Protein AF-A0A674JUC4-F1 (afdb_monomer_lite)

Structure (mmCIF, N/CA/C/O backbone):
data_AF-A0A674JUC4-F1
#
_entry.id   AF-A0A674JUC4-F1
#
loop_
_atom_site.group_PDB
_atom_site.id
_atom_site.type_symbol
_atom_site.label_atom_id
_atom_site.label_alt_id
_atom_site.label_comp_id
_atom_site.label_asym_id
_atom_site.label_entity_id
_atom_site.label_seq_id
_atom_site.pdbx_PDB_ins_code
_atom_site.Cartn_x
_atom_site.Cartn_y
_atom_site.Cartn_z
_atom_site.occupancy
_atom_site.B_iso_or_equiv
_atom_site.auth_seq_id
_atom_site.auth_comp_id
_atom_site.auth_asym_id
_atom_site.auth_atom_id
_atom_site.pdbx_PDB_model_num
ATOM 1 N N . VAL A 1 1 ? -3.092 0.009 -2.471 1.00 86.12 1 VAL A N 1
ATOM 2 C CA . VAL A 1 1 ? -1.969 0.823 -2.992 1.00 86.12 1 VAL A CA 1
ATOM 3 C C . VAL A 1 1 ? -1.528 0.251 -4.330 1.00 86.12 1 VAL A C 1
ATOM 5 O O . VAL A 1 1 ? -1.457 -0.969 -4.455 1.00 86.12 1 VAL A O 1
ATOM 8 N N . THR A 1 2 ? -1.261 1.085 -5.332 1.00 88.31 2 THR A N 1
ATOM 9 C CA . THR A 1 2 ? -0.835 0.631 -6.662 1.00 88.31 2 THR A CA 1
ATOM 10 C C . THR A 1 2 ? 0.184 1.591 -7.256 1.00 88.31 2 THR A C 1
ATOM 12 O O . THR A 1 2 ? -0.042 2.797 -7.276 1.00 88.31 2 THR A O 1
ATOM 15 N N . ALA A 1 3 ? 1.285 1.044 -7.757 1.00 86.56 3 ALA A N 1
ATOM 16 C CA . ALA A 1 3 ? 2.226 1.733 -8.622 1.00 86.56 3 ALA A CA 1
ATOM 17 C C . ALA A 1 3 ? 2.166 1.124 -10.022 1.00 86.56 3 ALA A C 1
ATOM 19 O O . ALA A 1 3 ? 2.060 -0.094 -10.166 1.00 86.56 3 ALA A O 1
ATOM 20 N N . ILE A 1 4 ? 2.233 1.978 -11.034 1.00 86.81 4 ILE A N 1
ATOM 21 C CA . ILE A 1 4 ? 2.264 1.606 -12.444 1.00 86.81 4 ILE A CA 1
ATOM 22 C C . ILE A 1 4 ? 3.548 2.184 -13.015 1.00 86.81 4 ILE A C 1
ATOM 24 O O . ILE A 1 4 ? 3.672 3.404 -13.065 1.00 86.81 4 ILE A O 1
ATOM 28 N N . THR A 1 5 ? 4.480 1.334 -13.427 1.00 84.75 5 THR A N 1
ATOM 29 C CA . THR A 1 5 ? 5.710 1.745 -14.110 1.00 84.75 5 THR A CA 1
ATOM 30 C C . THR A 1 5 ? 5.471 1.691 -15.613 1.00 84.75 5 THR A C 1
ATOM 32 O O . THR A 1 5 ? 5.041 0.660 -16.129 1.00 84.75 5 THR A O 1
ATOM 35 N N . GLN A 1 6 ? 5.718 2.801 -16.299 1.00 83.88 6 GLN A N 1
ATOM 36 C CA . GLN A 1 6 ? 5.604 2.948 -17.747 1.00 83.88 6 GLN A CA 1
ATOM 37 C C . GLN A 1 6 ? 6.885 2.480 -18.451 1.00 83.88 6 GLN A C 1
ATOM 39 O O . GLN A 1 6 ? 7.939 2.330 -17.832 1.00 83.88 6 GLN A O 1
ATOM 44 N N . GLU A 1 7 ? 6.814 2.299 -19.771 1.00 81.12 7 GLU A N 1
ATOM 45 C CA . GLU A 1 7 ? 7.955 1.857 -20.590 1.00 81.12 7 GLU A CA 1
ATOM 46 C C . GLU A 1 7 ? 9.148 2.826 -20.564 1.00 81.12 7 GLU A C 1
ATOM 48 O O . GLU A 1 7 ? 10.295 2.401 -20.684 1.00 81.12 7 GLU A O 1
ATOM 53 N N . ASP A 1 8 ? 8.894 4.123 -20.380 1.00 81.44 8 ASP A N 1
ATOM 54 C CA . ASP A 1 8 ? 9.924 5.163 -20.271 1.00 81.44 8 ASP A CA 1
ATOM 55 C C . ASP A 1 8 ? 10.564 5.248 -18.869 1.00 81.44 8 ASP A C 1
ATOM 57 O O . ASP A 1 8 ? 11.401 6.116 -18.614 1.00 81.44 8 ASP A O 1
ATOM 61 N N . GLY A 1 9 ? 10.182 4.347 -17.956 1.00 76.44 9 GLY A N 1
ATOM 62 C CA . GLY A 1 9 ? 10.662 4.293 -16.577 1.00 76.44 9 GLY A CA 1
ATOM 63 C C . GLY A 1 9 ? 9.971 5.276 -15.629 1.00 76.44 9 GLY A C 1
ATOM 64 O O . GLY A 1 9 ? 10.273 5.267 -14.433 1.00 76.44 9 GLY A O 1
ATOM 65 N N . THR A 1 10 ? 9.037 6.102 -16.115 1.00 81.00 10 THR A N 1
ATOM 66 C CA . THR A 1 10 ? 8.178 6.908 -15.240 1.00 81.00 10 THR A CA 1
ATOM 67 C C . THR A 1 10 ? 7.199 6.015 -14.486 1.00 81.00 10 THR A C 1
ATOM 69 O O . THR A 1 10 ? 6.924 4.883 -14.886 1.00 81.00 10 THR A O 1
ATOM 72 N N . TYR A 1 11 ? 6.665 6.504 -13.367 1.00 79.50 11 TYR A N 1
ATOM 73 C CA . TYR A 1 11 ? 5.661 5.762 -12.619 1.00 79.50 11 TYR A CA 1
ATOM 74 C C . TYR A 1 11 ? 4.501 6.647 -12.166 1.00 79.50 11 TYR A C 1
ATOM 76 O O . TYR A 1 11 ? 4.659 7.829 -11.864 1.00 79.50 11 TYR A O 1
ATOM 84 N N . HIS A 1 12 ? 3.319 6.043 -12.086 1.00 88.38 12 HIS A N 1
ATOM 85 C CA . HIS A 1 12 ? 2.152 6.618 -11.432 1.00 88.38 12 HIS A CA 1
ATOM 86 C C . HIS A 1 12 ? 1.859 5.854 -10.160 1.00 88.38 12 HIS A C 1
ATOM 88 O O . HIS A 1 12 ? 1.854 4.625 -10.153 1.00 88.38 12 HIS A O 1
ATOM 94 N N . PHE A 1 13 ? 1.575 6.587 -9.094 1.00 87.12 13 PHE A N 1
ATOM 95 C CA . PHE A 1 13 ? 1.329 6.010 -7.791 1.00 87.12 13 PHE A CA 1
ATOM 96 C C . PHE A 1 13 ? -0.033 6.441 -7.265 1.00 87.12 13 PHE A C 1
ATOM 98 O O . PHE A 1 13 ? -0.395 7.618 -7.324 1.00 87.12 13 PHE A O 1
ATOM 105 N N . ILE A 1 14 ? -0.793 5.468 -6.768 1.00 91.25 14 ILE A N 1
ATOM 106 C CA . ILE A 1 14 ? -2.092 5.686 -6.150 1.00 91.25 14 ILE A CA 1
ATOM 107 C C . ILE A 1 14 ? -2.205 4.936 -4.825 1.00 91.25 14 ILE A C 1
ATOM 109 O O . ILE A 1 14 ? -1.816 3.771 -4.689 1.00 91.25 14 ILE A O 1
ATOM 113 N N . MET A 1 15 ? -2.824 5.582 -3.844 1.00 90.62 15 MET A N 1
ATOM 114 C CA . MET A 1 15 ? -3.241 4.935 -2.605 1.00 90.62 15 MET A CA 1
ATOM 115 C C . MET A 1 15 ? -4.721 5.189 -2.371 1.00 90.62 15 MET A C 1
ATOM 117 O O . MET A 1 15 ? -5.213 6.293 -2.562 1.00 90.62 15 MET A O 1
ATOM 121 N N . ILE A 1 16 ? -5.421 4.136 -1.977 1.00 92.12 16 ILE A N 1
ATOM 122 C CA . ILE A 1 16 ? -6.844 4.146 -1.670 1.00 92.12 16 ILE A CA 1
ATOM 123 C C . ILE A 1 16 ? -6.965 3.641 -0.239 1.00 92.12 16 ILE A C 1
ATOM 125 O O . ILE A 1 16 ? -6.389 2.598 0.081 1.00 92.12 16 ILE A O 1
ATOM 129 N N . THR A 1 17 ? -7.708 4.372 0.585 1.00 89.75 17 THR A N 1
ATOM 130 C CA . THR A 1 17 ? -8.121 3.922 1.916 1.00 89.75 17 THR A CA 1
ATOM 131 C C . THR A 1 17 ? -9.626 3.727 1.907 1.00 89.75 17 THR A C 1
ATOM 133 O O . THR A 1 17 ? -10.365 4.640 1.523 1.00 89.75 17 THR A O 1
ATOM 136 N N . SER A 1 18 ? -10.063 2.561 2.373 1.00 91.56 18 SER A N 1
ATOM 137 C CA . SER A 1 18 ? -11.474 2.201 2.462 1.00 91.56 18 SER A CA 1
ATOM 138 C C . SER A 1 18 ? -11.828 1.745 3.873 1.00 91.56 18 SER A C 1
ATOM 140 O O . SER A 1 18 ? -10.994 1.157 4.562 1.00 91.56 18 SER A O 1
ATOM 142 N N . VAL A 1 19 ? -13.067 2.000 4.284 1.00 89.56 19 VAL A N 1
ATOM 143 C CA . VAL A 1 19 ? -13.686 1.458 5.502 1.00 89.56 19 VAL A CA 1
ATOM 144 C C . VAL A 1 19 ? -14.998 0.813 5.078 1.00 89.56 19 VAL A C 1
ATOM 146 O O . VAL A 1 19 ? -15.776 1.458 4.383 1.00 89.56 19 VAL A O 1
ATOM 149 N N . ASP A 1 20 ? -15.214 -0.453 5.441 1.00 89.50 20 ASP A N 1
ATOM 150 C CA . ASP A 1 20 ? -16.390 -1.241 5.034 1.00 89.50 20 ASP A CA 1
ATOM 151 C C . ASP A 1 20 ? -16.671 -1.161 3.521 1.00 89.50 20 ASP A C 1
ATOM 153 O O . ASP A 1 20 ? -17.776 -0.851 3.082 1.00 89.50 20 ASP A O 1
ATOM 157 N N . ASP A 1 21 ? -15.620 -1.370 2.719 1.00 89.88 21 ASP A N 1
ATOM 158 C CA . ASP A 1 21 ? -15.618 -1.282 1.248 1.00 89.88 21 ASP A CA 1
ATOM 159 C C . ASP A 1 21 ? -15.966 0.101 0.662 1.00 89.88 21 ASP A C 1
ATOM 161 O O . ASP A 1 21 ? -15.951 0.294 -0.556 1.00 89.88 21 ASP A O 1
ATOM 165 N N . VAL A 1 22 ? -16.186 1.110 1.506 1.00 92.19 22 VAL A N 1
ATOM 166 C CA . VAL A 1 22 ? -16.373 2.498 1.088 1.00 92.19 22 VAL A CA 1
ATOM 167 C C . VAL A 1 22 ? -15.020 3.185 1.024 1.00 92.19 22 VAL A C 1
ATOM 169 O O . VAL A 1 22 ? -14.341 3.342 2.036 1.00 92.19 22 VAL A O 1
ATOM 172 N N . GLN A 1 23 ? -14.631 3.642 -0.164 1.00 93.56 23 GLN A N 1
ATOM 173 C CA . GLN A 1 23 ? -13.457 4.493 -0.328 1.00 93.56 23 GLN A CA 1
ATOM 174 C C . GLN A 1 23 ? -13.690 5.841 0.367 1.00 93.56 23 GLN A C 1
ATOM 176 O O . GLN A 1 23 ? -14.664 6.540 0.063 1.00 93.56 23 GLN A O 1
ATOM 181 N N . ILE A 1 24 ? -12.780 6.203 1.274 1.00 92.69 24 ILE A N 1
ATOM 182 C CA . ILE A 1 24 ? -12.860 7.431 2.081 1.00 92.69 24 ILE A CA 1
ATOM 183 C C . ILE A 1 24 ? -11.742 8.423 1.777 1.00 92.69 24 ILE A C 1
ATOM 185 O O . ILE A 1 24 ? -11.960 9.626 1.892 1.00 92.69 24 ILE A O 1
ATOM 189 N N . LEU A 1 25 ? -10.564 7.933 1.381 1.00 91.62 25 LEU A N 1
ATOM 190 C CA . LEU A 1 25 ? -9.402 8.748 1.044 1.00 91.62 25 LEU A CA 1
ATOM 191 C C . LEU A 1 25 ? -8.729 8.204 -0.209 1.00 91.62 25 LEU A C 1
ATOM 193 O O . LEU A 1 25 ? -8.699 6.994 -0.454 1.00 91.62 25 LEU A O 1
ATOM 197 N N . TYR A 1 26 ? -8.136 9.113 -0.968 1.00 94.25 26 TYR A N 1
ATOM 198 C CA . TYR A 1 26 ? -7.395 8.794 -2.171 1.00 94.25 26 TYR A CA 1
ATOM 199 C C . TYR A 1 26 ? -6.177 9.694 -2.327 1.00 94.25 26 TYR A C 1
ATOM 201 O O . TYR A 1 26 ? -6.269 10.899 -2.123 1.00 94.25 26 TYR A O 1
ATOM 209 N N . TYR A 1 27 ? -5.053 9.106 -2.715 1.00 92.19 27 TYR A N 1
ATOM 210 C CA . TYR A 1 27 ? -3.810 9.793 -3.038 1.00 92.19 27 TYR A CA 1
ATOM 211 C C . TYR A 1 27 ? -3.403 9.497 -4.472 1.00 92.19 27 TYR A C 1
ATOM 213 O O . TYR A 1 27 ? -3.553 8.360 -4.934 1.00 92.19 27 TYR A O 1
ATOM 221 N N . ARG A 1 28 ? -2.807 10.491 -5.129 1.00 92.50 28 ARG A N 1
ATOM 222 C CA . ARG A 1 28 ? -2.160 10.338 -6.432 1.00 92.50 28 ARG A CA 1
ATOM 223 C C . ARG A 1 28 ? -0.825 11.063 -6.485 1.00 92.50 28 ARG A C 1
ATOM 225 O O . ARG A 1 28 ? -0.708 12.158 -5.941 1.00 92.50 28 ARG A O 1
ATOM 232 N N . SER A 1 29 ? 0.124 10.512 -7.234 1.00 90.81 29 SER A N 1
ATOM 233 C CA . SER A 1 29 ? 1.420 11.157 -7.475 1.00 90.81 29 SER A CA 1
ATOM 234 C C . SER A 1 29 ? 1.372 12.372 -8.405 1.00 90.81 29 SER A C 1
ATOM 236 O O . SER A 1 29 ? 2.330 13.136 -8.429 1.00 90.81 29 SER A O 1
ATOM 238 N N . ASP A 1 30 ? 0.290 12.593 -9.163 1.00 90.69 30 ASP A N 1
ATOM 239 C CA . ASP A 1 30 ? 0.159 13.782 -10.020 1.00 90.69 30 ASP A CA 1
ATOM 240 C C . ASP A 1 30 ? -0.148 15.048 -9.210 1.00 90.69 30 ASP A C 1
ATOM 242 O O . ASP A 1 30 ? 0.391 16.113 -9.504 1.00 90.69 30 ASP A O 1
ATOM 246 N N . THR A 1 31 ? -0.978 14.933 -8.171 1.00 93.12 31 THR A N 1
ATOM 247 C CA . THR A 1 31 ? -1.295 16.039 -7.255 1.00 93.12 31 THR A CA 1
ATOM 248 C C . THR A 1 31 ? -0.493 15.998 -5.958 1.00 93.12 31 THR A C 1
ATOM 250 O O . THR A 1 31 ? -0.416 17.012 -5.271 1.00 93.12 31 THR A O 1
ATOM 253 N N . ARG A 1 32 ? 0.086 14.839 -5.613 1.00 91.94 32 ARG A N 1
ATOM 254 C CA . ARG A 1 32 ? 0.792 14.558 -4.350 1.00 91.94 32 ARG A CA 1
ATOM 255 C C . ARG A 1 32 ? -0.007 14.974 -3.117 1.00 91.94 32 ARG A C 1
ATOM 257 O O . ARG A 1 32 ? 0.523 15.564 -2.182 1.00 91.94 32 ARG A O 1
ATOM 264 N N . GLU A 1 33 ? -1.295 14.647 -3.120 1.00 92.81 33 GLU A N 1
ATOM 265 C CA . GLU A 1 33 ? -2.254 15.082 -2.104 1.00 92.81 33 GLU A CA 1
ATOM 266 C C . GLU A 1 33 ? -3.212 13.945 -1.740 1.00 92.81 33 GLU A C 1
ATOM 268 O O . GLU A 1 33 ? -3.692 13.236 -2.627 1.00 92.81 33 GLU A O 1
ATOM 273 N N . VAL A 1 34 ? -3.514 13.787 -0.447 1.00 91.88 34 VAL A N 1
ATOM 274 C CA . VAL A 1 34 ? -4.639 12.965 0.016 1.00 91.88 34 VAL A CA 1
ATOM 275 C C . VAL A 1 34 ? -5.917 13.781 -0.049 1.00 91.88 34 VAL A C 1
ATOM 277 O O . VAL A 1 34 ? -6.030 14.813 0.608 1.00 91.88 34 VAL A O 1
ATOM 280 N N . ARG A 1 35 ? -6.913 13.274 -0.771 1.00 94.00 35 ARG A N 1
ATOM 281 C CA . ARG A 1 35 ? -8.241 13.877 -0.854 1.00 94.00 35 ARG A CA 1
ATOM 282 C C . ARG A 1 35 ? -9.318 12.946 -0.306 1.00 94.00 35 ARG A C 1
ATOM 284 O O . ARG A 1 35 ? -9.296 11.749 -0.616 1.00 94.00 35 ARG A O 1
ATOM 291 N N . PRO A 1 36 ? -10.275 13.477 0.469 1.00 93.19 36 PRO A N 1
ATOM 292 C CA . PRO A 1 36 ? -11.510 12.779 0.783 1.00 93.19 36 PRO A CA 1
ATOM 293 C C . PRO A 1 36 ? -12.295 12.448 -0.487 1.00 93.19 36 PRO A C 1
ATOM 295 O O . PRO A 1 36 ? -12.335 13.231 -1.434 1.00 93.19 36 PRO A O 1
ATOM 298 N N . THR A 1 37 ? -12.945 11.290 -0.497 1.00 93.56 37 THR A N 1
ATOM 299 C CA . THR A 1 37 ? -13.872 10.880 -1.571 1.00 93.56 37 THR A CA 1
ATOM 300 C C . THR A 1 37 ? -15.335 10.920 -1.144 1.00 93.56 37 THR A C 1
ATOM 302 O O . THR A 1 37 ? -16.220 10.624 -1.940 1.00 93.56 37 THR A O 1
ATOM 305 N N . GLN A 1 38 ? -15.581 11.279 0.114 1.00 91.00 38 GLN A N 1
ATOM 306 C CA . GLN A 1 38 ? -16.889 11.469 0.736 1.00 91.00 38 GLN A CA 1
ATOM 307 C C . GLN A 1 38 ? -16.864 12.802 1.504 1.00 91.00 38 GLN A C 1
ATOM 309 O O . GLN A 1 38 ? -15.790 13.362 1.720 1.00 91.00 38 GLN A O 1
ATOM 314 N N . GLU A 1 39 ? -18.018 13.298 1.953 1.00 88.19 39 GLU A N 1
ATOM 315 C CA . GLU A 1 39 ? -18.099 14.577 2.686 1.00 88.19 39 GLU A CA 1
ATOM 316 C C . GLU A 1 39 ? -17.634 14.467 4.149 1.00 88.19 39 GLU A C 1
ATOM 318 O O . GLU A 1 39 ? -17.019 15.376 4.701 1.00 88.19 39 GLU A O 1
ATOM 323 N N . TRP A 1 40 ? -17.910 13.333 4.793 1.00 88.31 40 TRP A N 1
ATOM 324 C CA . TRP A 1 40 ? -17.670 13.145 6.224 1.00 88.31 40 TRP A CA 1
ATOM 325 C C . TRP A 1 40 ? -16.198 12.942 6.645 1.00 88.31 40 TRP A C 1
ATOM 327 O O . TRP A 1 40 ? -15.877 13.353 7.761 1.00 88.31 40 TRP A O 1
ATOM 337 N N . PRO A 1 41 ? -15.276 12.346 5.850 1.00 88.56 41 PRO A N 1
ATOM 338 C CA . PRO A 1 41 ? -13.910 12.088 6.307 1.00 88.56 41 PRO A CA 1
ATOM 339 C C . PRO A 1 41 ? -13.141 13.364 6.631 1.00 88.56 41 PRO A C 1
ATOM 341 O O . PRO A 1 41 ? -12.357 13.367 7.571 1.00 88.56 41 PRO A O 1
ATOM 344 N N . GLU A 1 42 ? -13.379 14.459 5.906 1.00 87.38 42 GLU A N 1
ATOM 345 C CA . GLU A 1 42 ? -12.741 15.743 6.214 1.00 87.38 42 GLU A CA 1
ATOM 346 C C . GLU A 1 42 ? -13.160 16.259 7.595 1.00 87.38 42 GLU A C 1
ATOM 348 O O . GLU A 1 42 ? -12.314 16.646 8.399 1.00 87.38 42 GLU A O 1
ATOM 353 N N . GLN A 1 43 ? -14.459 16.188 7.895 1.00 89.94 43 GLN A N 1
ATOM 354 C CA . GLN A 1 43 ? -15.022 16.615 9.176 1.00 89.94 43 GLN A CA 1
ATOM 355 C C . GLN A 1 43 ? -14.583 15.702 10.329 1.00 89.94 43 GLN A C 1
ATOM 357 O O . GLN A 1 43 ? -14.328 16.183 11.429 1.00 89.94 43 GLN A O 1
ATOM 362 N N . ALA A 1 44 ? -14.497 14.393 10.081 1.00 90.50 44 ALA A N 1
ATOM 363 C CA . ALA A 1 44 ? -14.162 13.398 11.095 1.00 90.50 44 ALA A CA 1
ATOM 364 C C . ALA A 1 44 ? -12.656 13.314 11.396 1.00 90.50 44 ALA A C 1
ATOM 366 O O . ALA A 1 44 ? -12.278 13.061 12.536 1.00 90.50 44 ALA A O 1
ATOM 367 N N . LEU A 1 45 ? -11.799 13.482 10.383 1.00 88.88 45 LEU A N 1
ATOM 368 C CA . LEU A 1 45 ? -10.346 13.326 10.511 1.00 88.88 45 LEU A CA 1
ATOM 369 C C . LEU A 1 45 ? -9.630 14.661 10.750 1.00 88.88 45 LEU A C 1
ATOM 371 O O . LEU A 1 45 ? -8.602 14.691 11.423 1.00 88.88 45 LEU A O 1
ATOM 375 N N . GLY A 1 46 ? -10.162 15.756 10.203 1.00 91.38 46 GLY A N 1
ATOM 376 C CA . GLY A 1 46 ? -9.564 17.085 10.280 1.00 91.38 46 GLY A CA 1
ATOM 377 C C . GLY A 1 46 ? -8.404 17.310 9.302 1.00 91.38 46 GLY A C 1
ATOM 378 O O . GLY A 1 46 ? -7.712 16.388 8.862 1.00 91.38 46 GLY A O 1
ATOM 379 N N . ALA A 1 47 ? -8.167 18.582 8.972 1.00 90.44 47 ALA A N 1
ATOM 380 C CA . ALA A 1 47 ? -7.163 18.989 7.986 1.00 90.44 47 ALA A CA 1
ATOM 381 C C . ALA A 1 47 ? -5.725 18.598 8.379 1.00 90.44 47 ALA A C 1
ATOM 383 O O . ALA A 1 47 ? -4.937 18.202 7.521 1.00 90.44 47 ALA A O 1
ATOM 384 N N . GLU A 1 48 ? -5.383 18.656 9.671 1.00 91.19 48 GLU A N 1
ATOM 385 C CA . GLU A 1 48 ? -4.050 18.274 10.160 1.00 91.19 48 GLU A CA 1
ATOM 386 C C . GLU A 1 48 ? -3.751 16.791 9.909 1.00 91.19 48 GLU A C 1
ATOM 388 O O . GLU A 1 48 ? -2.653 16.441 9.470 1.00 91.19 48 GLU A O 1
ATOM 393 N N . TYR A 1 49 ? -4.742 15.918 10.113 1.00 86.56 49 TYR A N 1
ATOM 394 C CA . TYR A 1 49 ? -4.599 14.491 9.838 1.00 86.56 49 TYR A CA 1
ATOM 395 C C . TYR A 1 49 ? -4.394 14.225 8.344 1.00 86.56 49 TYR A C 1
ATOM 397 O O . TYR A 1 49 ? -3.512 13.452 7.964 1.00 86.56 49 TYR A O 1
ATOM 405 N N . LEU A 1 50 ? -5.181 14.878 7.482 1.00 89.00 50 LEU A N 1
ATOM 406 C CA . LEU A 1 50 ? -5.057 14.737 6.028 1.00 89.00 50 LEU A CA 1
ATOM 407 C C . LEU A 1 50 ? -3.689 15.217 5.523 1.00 89.00 50 LEU A C 1
ATOM 409 O O . LEU A 1 50 ? -3.081 14.567 4.667 1.00 89.00 50 LEU A O 1
ATOM 413 N N . LEU A 1 51 ? -3.163 16.304 6.094 1.00 90.75 51 LEU A N 1
ATOM 414 C CA . LEU A 1 51 ? -1.823 16.798 5.787 1.00 90.75 51 LEU A CA 1
ATOM 415 C C . LEU A 1 51 ? -0.740 15.803 6.224 1.00 90.75 51 LEU A C 1
ATOM 417 O O . LEU A 1 51 ? 0.152 15.482 5.436 1.00 90.75 51 LEU A O 1
ATOM 421 N N . ALA A 1 52 ? -0.840 15.264 7.442 1.00 85.38 52 ALA A N 1
ATOM 422 C CA . ALA A 1 52 ? 0.089 14.249 7.934 1.00 85.38 52 ALA A CA 1
ATOM 423 C C . ALA A 1 52 ? 0.073 12.989 7.051 1.00 85.38 52 ALA A C 1
ATOM 425 O O . ALA A 1 52 ? 1.126 12.451 6.705 1.00 85.38 52 ALA A O 1
ATOM 426 N N . LYS A 1 53 ? -1.113 12.547 6.611 1.00 85.00 53 LYS A N 1
ATOM 427 C CA . LYS A 1 53 ? -1.247 11.422 5.674 1.00 85.00 53 LYS A CA 1
ATOM 428 C C . LYS A 1 53 ? -0.677 11.721 4.297 1.00 85.00 53 LYS A C 1
ATOM 430 O O . LYS A 1 53 ? -0.027 10.853 3.722 1.00 85.00 53 LYS A O 1
ATOM 435 N N . THR A 1 54 ? -0.844 12.941 3.801 1.00 87.62 54 THR A N 1
ATOM 436 C CA . THR A 1 54 ? -0.219 13.377 2.546 1.00 87.62 54 THR A CA 1
ATOM 437 C C . THR A 1 54 ? 1.302 13.264 2.610 1.00 87.62 54 THR A C 1
ATOM 439 O O . THR A 1 54 ? 1.908 12.675 1.715 1.00 87.62 54 THR A O 1
ATOM 442 N N . GLN A 1 55 ? 1.920 13.746 3.691 1.00 86.12 55 GLN A N 1
ATOM 443 C CA . GLN A 1 55 ? 3.370 13.647 3.885 1.00 86.12 55 GLN A CA 1
ATOM 444 C C . GLN A 1 55 ? 3.836 12.192 4.006 1.00 86.12 55 GLN A C 1
ATOM 446 O O . GLN A 1 55 ? 4.818 11.807 3.371 1.00 86.12 55 GLN A O 1
ATOM 451 N N . GLN A 1 56 ? 3.106 11.366 4.762 1.00 81.81 56 GLN A N 1
ATOM 452 C CA . GLN A 1 56 ? 3.400 9.939 4.892 1.00 81.81 56 GLN A CA 1
ATOM 453 C C . GLN A 1 56 ? 3.370 9.231 3.528 1.00 81.81 56 GLN A C 1
ATOM 455 O O . GLN A 1 56 ? 4.289 8.487 3.189 1.00 81.81 56 GLN A O 1
ATOM 460 N N . PHE A 1 57 ? 2.324 9.453 2.729 1.00 83.06 57 PHE A N 1
ATOM 461 C CA . PHE A 1 57 ? 2.162 8.769 1.444 1.00 83.06 57 PHE A CA 1
ATOM 462 C C . PHE A 1 57 ? 3.158 9.244 0.397 1.00 83.06 57 PHE A C 1
ATOM 464 O O . PHE A 1 57 ? 3.647 8.421 -0.373 1.00 83.06 57 PHE A O 1
ATOM 471 N N . TRP A 1 58 ? 3.530 10.522 0.427 1.00 83.12 58 TRP A N 1
ATOM 472 C CA . TRP A 1 58 ? 4.639 11.013 -0.379 1.00 83.12 58 TRP A CA 1
ATOM 473 C C . TRP A 1 58 ? 5.973 10.360 0.023 1.00 83.12 58 TRP A C 1
ATOM 475 O O . TRP A 1 58 ? 6.734 9.931 -0.839 1.00 83.12 58 TRP A O 1
ATOM 485 N N . GLY A 1 59 ? 6.230 10.176 1.322 1.00 80.50 59 GLY A N 1
ATOM 486 C CA . GLY A 1 59 ? 7.392 9.415 1.793 1.00 80.50 59 GLY A CA 1
ATOM 487 C C . GLY A 1 59 ? 7.414 7.970 1.275 1.00 80.50 59 GLY A C 1
ATOM 488 O O . GLY A 1 59 ? 8.461 7.485 0.843 1.00 80.50 59 GLY A O 1
ATOM 489 N N . HIS A 1 60 ? 6.263 7.287 1.254 1.00 74.38 60 HIS A N 1
ATOM 490 C CA . HIS A 1 60 ? 6.159 5.945 0.670 1.00 74.38 60 HIS A CA 1
ATOM 491 C C . HIS A 1 60 ? 6.391 5.948 -0.845 1.00 74.38 60 HIS A C 1
ATOM 493 O O . HIS A 1 60 ? 7.103 5.069 -1.328 1.00 74.38 60 HIS A O 1
ATOM 499 N N . GLU A 1 61 ? 5.840 6.925 -1.577 1.00 77.88 61 GLU A N 1
ATOM 500 C CA . GLU A 1 61 ? 6.087 7.123 -3.015 1.00 77.88 61 GLU A CA 1
ATOM 501 C C . GLU A 1 61 ? 7.593 7.129 -3.321 1.00 77.88 61 GLU A C 1
ATOM 503 O O . GLU A 1 61 ? 8.059 6.324 -4.126 1.00 77.88 61 GLU A O 1
ATOM 508 N N . GLU A 1 62 ? 8.356 7.970 -2.621 1.00 77.00 62 GLU A N 1
ATOM 509 C CA . GLU A 1 62 ? 9.783 8.195 -2.890 1.00 77.00 62 GLU A CA 1
ATOM 510 C C . GLU A 1 62 ? 10.685 7.031 -2.435 1.00 77.00 62 GLU A C 1
ATOM 512 O O . GLU A 1 62 ? 11.714 6.762 -3.052 1.00 77.00 62 GLU A O 1
ATOM 517 N N . THR A 1 63 ? 10.329 6.329 -1.353 1.00 68.75 63 THR A N 1
ATOM 518 C CA . THR A 1 63 ? 11.228 5.340 -0.718 1.00 68.75 63 THR A CA 1
ATOM 519 C C . THR A 1 63 ? 10.913 3.891 -1.074 1.00 68.75 63 THR A C 1
ATOM 521 O O . THR A 1 63 ? 11.828 3.094 -1.277 1.00 68.75 63 THR A O 1
ATOM 524 N N . HIS A 1 64 ? 9.634 3.525 -1.158 1.00 62.81 64 HIS A N 1
ATOM 525 C CA . HIS A 1 64 ? 9.225 2.124 -1.287 1.00 62.81 64 HIS A CA 1
ATOM 526 C C . HIS A 1 64 ? 9.065 1.699 -2.736 1.00 62.81 64 HIS A C 1
ATOM 528 O O . HIS A 1 64 ? 9.465 0.597 -3.122 1.00 62.81 64 HIS A O 1
ATOM 534 N N . PHE A 1 65 ? 8.490 2.563 -3.566 1.00 64.06 65 PHE A N 1
ATOM 535 C CA . PHE A 1 65 ? 8.130 2.173 -4.923 1.00 64.06 65 PHE A CA 1
ATOM 536 C C . PHE A 1 65 ? 9.307 2.037 -5.879 1.00 64.06 65 PHE A C 1
ATOM 538 O O . PHE A 1 65 ? 9.254 1.108 -6.681 1.00 64.06 65 PHE A O 1
ATOM 545 N N . PRO A 1 66 ? 10.407 2.802 -5.776 1.00 62.66 66 PRO A N 1
ATOM 546 C CA . PRO A 1 66 ? 11.599 2.520 -6.572 1.00 62.66 66 PRO A CA 1
ATOM 547 C C . PRO A 1 66 ? 12.174 1.123 -6.296 1.00 62.66 66 PRO A C 1
ATOM 549 O O . PRO A 1 66 ? 12.531 0.406 -7.230 1.00 62.66 66 PRO A O 1
ATOM 552 N N . ALA A 1 67 ? 12.185 0.683 -5.032 1.00 61.72 67 ALA A N 1
ATOM 553 C CA . ALA A 1 67 ? 12.634 -0.660 -4.659 1.00 61.72 67 ALA A CA 1
ATOM 554 C C . ALA A 1 67 ? 11.686 -1.760 -5.173 1.00 61.72 67 ALA A C 1
ATOM 556 O O . ALA A 1 67 ? 12.136 -2.827 -5.592 1.00 61.72 67 ALA A O 1
ATOM 557 N N . LEU A 1 68 ? 10.374 -1.502 -5.182 1.00 59.75 68 LEU A N 1
ATOM 558 C CA . LEU A 1 68 ? 9.371 -2.416 -5.739 1.00 59.75 68 LEU A CA 1
ATOM 559 C C . LEU A 1 68 ? 9.397 -2.442 -7.276 1.00 59.75 68 LEU A C 1
ATOM 561 O O . LEU A 1 68 ? 9.281 -3.515 -7.859 1.00 59.75 68 LEU A O 1
ATOM 565 N N . SER A 1 69 ? 9.603 -1.297 -7.927 1.00 56.56 69 SER A N 1
ATOM 566 C CA . SER A 1 69 ? 9.756 -1.169 -9.380 1.00 56.56 69 SER A CA 1
ATOM 567 C C . SER A 1 69 ? 11.029 -1.866 -9.856 1.00 56.56 69 SER A C 1
ATOM 569 O O . SER A 1 69 ? 10.992 -2.601 -10.836 1.00 56.56 69 SER A O 1
ATOM 571 N N . ALA A 1 70 ? 12.135 -1.781 -9.108 1.00 60.75 70 ALA A N 1
ATOM 572 C CA . ALA A 1 70 ? 13.345 -2.554 -9.395 1.00 60.75 70 ALA A CA 1
ATOM 573 C C . ALA A 1 70 ? 13.091 -4.077 -9.386 1.00 60.75 70 ALA A C 1
ATOM 575 O O . ALA A 1 70 ? 13.724 -4.815 -10.140 1.00 60.75 70 ALA A O 1
ATOM 576 N N . ARG A 1 71 ? 12.125 -4.549 -8.584 1.00 61.41 71 ARG A N 1
ATOM 577 C CA . ARG A 1 71 ? 11.696 -5.956 -8.537 1.00 61.41 71 ARG A CA 1
ATOM 578 C C . ARG A 1 71 ? 10.742 -6.353 -9.669 1.00 61.41 71 ARG A C 1
ATOM 580 O O . ARG A 1 71 ? 10.517 -7.546 -9.831 1.00 61.41 71 ARG A O 1
ATOM 587 N N . SER A 1 72 ? 10.250 -5.424 -10.498 1.00 57.19 72 SER A N 1
ATOM 588 C CA . SER A 1 72 ? 9.523 -5.764 -11.740 1.00 57.19 72 SER A CA 1
ATOM 589 C C . SER A 1 72 ? 10.378 -6.588 -12.712 1.00 57.19 72 SER A C 1
ATOM 591 O O . SER A 1 72 ? 9.840 -7.380 -13.474 1.00 57.19 72 SER A O 1
ATOM 593 N N . GLN A 1 73 ? 11.711 -6.527 -12.594 1.00 56.97 73 GLN A N 1
ATOM 594 C CA . GLN A 1 73 ? 12.646 -7.421 -13.293 1.00 56.97 73 GLN A CA 1
ATOM 595 C C . GLN A 1 73 ? 12.475 -8.905 -12.925 1.00 56.97 73 GLN A C 1
ATOM 597 O O . GLN A 1 73 ? 12.997 -9.778 -13.612 1.00 56.97 73 GLN A O 1
ATOM 602 N N . LEU A 1 74 ? 11.766 -9.210 -11.833 1.00 59.28 74 LEU A N 1
ATOM 603 C CA . LEU A 1 74 ? 11.380 -10.574 -11.469 1.00 59.28 74 LEU A CA 1
ATOM 604 C C . LEU A 1 74 ? 10.161 -11.060 -12.275 1.00 59.28 74 LEU A C 1
ATOM 606 O O . LEU A 1 74 ? 9.805 -12.236 -12.185 1.00 59.28 74 LEU A O 1
ATOM 610 N N . SER A 1 75 ? 9.523 -10.175 -13.052 1.00 58.25 75 SER A N 1
ATOM 611 C CA . SER A 1 75 ? 8.477 -10.523 -14.009 1.00 58.25 75 SER A CA 1
ATOM 612 C C . SER A 1 75 ? 9.102 -11.230 -15.221 1.00 58.25 75 SER A C 1
ATOM 614 O O . SER A 1 75 ? 10.143 -10.803 -15.722 1.00 58.25 75 SER A O 1
ATOM 616 N N . PRO A 1 76 ? 8.489 -12.311 -15.734 1.00 57.28 76 PRO A N 1
ATOM 617 C CA . PRO A 1 76 ? 9.007 -13.046 -16.890 1.00 57.28 76 PRO A CA 1
ATOM 618 C C . PRO A 1 76 ? 9.046 -12.227 -18.195 1.00 57.28 76 PRO A C 1
ATOM 620 O O . PRO A 1 76 ? 9.661 -12.673 -19.161 1.00 57.28 76 PRO A O 1
ATOM 623 N N . SER A 1 77 ? 8.419 -11.046 -18.234 1.00 61.19 77 SER A N 1
ATOM 624 C CA . SER A 1 77 ? 8.552 -10.065 -19.315 1.00 61.19 77 SER A CA 1
ATOM 625 C C . SER A 1 77 ? 9.145 -8.779 -18.736 1.00 61.19 77 SER A C 1
ATOM 627 O O . SER A 1 77 ? 8.395 -8.022 -18.147 1.00 61.19 77 SER A O 1
ATOM 629 N N . PRO A 1 78 ? 10.451 -8.501 -18.866 1.00 62.00 78 PRO A N 1
ATOM 630 C CA . PRO A 1 78 ? 11.082 -7.322 -18.255 1.00 62.00 78 PRO A CA 1
ATOM 631 C C . PRO A 1 78 ? 10.809 -6.009 -19.010 1.00 62.00 78 PRO A C 1
ATOM 633 O O . PRO A 1 78 ? 11.297 -4.954 -18.613 1.00 62.00 78 PRO A O 1
ATOM 636 N N . THR A 1 79 ? 10.101 -6.077 -20.138 1.00 67.88 79 THR A N 1
ATOM 637 C CA . THR A 1 79 ? 9.737 -4.930 -20.972 1.00 67.88 79 THR A CA 1
ATOM 638 C C . THR A 1 79 ? 8.229 -4.736 -20.957 1.00 67.88 79 THR A C 1
ATOM 640 O O . THR A 1 79 ? 7.490 -5.709 -21.138 1.00 67.88 79 THR A O 1
ATOM 643 N N . GLY A 1 80 ? 7.795 -3.484 -20.843 1.00 77.25 80 GLY A N 1
ATOM 644 C CA . GLY A 1 80 ? 6.391 -3.098 -20.905 1.00 77.25 80 GLY A CA 1
ATOM 645 C C . GLY A 1 80 ? 5.954 -2.300 -19.682 1.00 77.25 80 GLY A C 1
ATOM 646 O O . GLY A 1 80 ? 6.766 -1.859 -18.869 1.00 77.25 80 GLY A O 1
ATOM 647 N N . ILE A 1 81 ? 4.642 -2.115 -19.576 1.00 83.12 81 ILE A N 1
ATOM 648 C CA . ILE A 1 81 ? 4.009 -1.497 -18.414 1.00 83.12 81 ILE A CA 1
ATOM 649 C C . ILE A 1 81 ? 3.899 -2.547 -17.310 1.00 83.12 81 ILE A C 1
ATOM 651 O O . ILE A 1 81 ? 3.323 -3.614 -17.525 1.00 83.12 81 ILE A O 1
ATOM 655 N N . HIS A 1 82 ? 4.397 -2.213 -16.123 1.00 83.75 82 HIS A N 1
ATOM 656 C CA . HIS A 1 82 ? 4.349 -3.081 -14.950 1.00 83.75 82 HIS A CA 1
ATOM 657 C C . HIS A 1 82 ? 3.486 -2.491 -13.852 1.00 83.75 82 HIS A C 1
ATOM 659 O O . HIS A 1 82 ? 3.403 -1.274 -13.685 1.00 83.75 82 HIS A O 1
ATOM 665 N N . THR A 1 83 ? 2.873 -3.360 -13.056 1.00 86.25 83 THR A N 1
ATOM 666 C CA . THR A 1 83 ? 2.092 -2.950 -11.890 1.00 86.25 83 THR A CA 1
ATOM 667 C C . THR A 1 83 ? 2.624 -3.610 -10.631 1.00 86.25 83 THR A C 1
ATOM 669 O O . THR A 1 83 ? 2.882 -4.809 -10.603 1.00 86.25 83 THR A O 1
ATOM 672 N N . ALA A 1 84 ? 2.771 -2.824 -9.571 1.00 84.38 84 ALA A N 1
ATOM 673 C CA . ALA A 1 84 ? 3.050 -3.311 -8.231 1.00 84.38 84 ALA A CA 1
ATOM 674 C C . ALA A 1 84 ? 1.889 -2.911 -7.325 1.00 84.38 84 ALA A C 1
ATOM 676 O O . ALA A 1 84 ? 1.504 -1.741 -7.260 1.00 84.38 84 ALA A O 1
ATOM 677 N N . GLN A 1 85 ? 1.312 -3.881 -6.632 1.00 87.62 85 GLN A N 1
ATOM 678 C CA . GLN A 1 85 ? 0.152 -3.681 -5.780 1.00 87.62 85 GLN A CA 1
ATOM 679 C C . GLN A 1 85 ? 0.476 -4.121 -4.364 1.00 87.62 85 GLN A C 1
ATOM 681 O O . GLN A 1 85 ? 1.031 -5.192 -4.141 1.00 87.62 85 GLN A O 1
ATOM 686 N N . LEU A 1 86 ? 0.100 -3.273 -3.415 1.00 85.50 86 LEU A N 1
ATOM 687 C CA . LEU A 1 86 ? 0.147 -3.563 -1.995 1.00 85.50 86 LEU A CA 1
ATOM 688 C C . LEU A 1 86 ? -1.259 -3.399 -1.433 1.00 85.50 86 LEU A C 1
ATOM 690 O O . LEU A 1 86 ? -1.874 -2.330 -1.540 1.00 85.50 86 LEU A O 1
ATOM 694 N N . HIS A 1 87 ? -1.751 -4.463 -0.824 1.00 88.56 87 HIS A N 1
ATOM 695 C CA . HIS A 1 87 ? -3.000 -4.476 -0.097 1.00 88.56 87 HIS A CA 1
ATOM 696 C C . HIS A 1 87 ? -2.699 -4.714 1.376 1.00 88.56 87 HIS A C 1
ATOM 698 O O . HIS A 1 87 ? -2.124 -5.741 1.738 1.00 88.56 87 HIS A O 1
ATOM 704 N N . VAL A 1 88 ? -3.068 -3.745 2.212 1.00 85.50 88 VAL A N 1
ATOM 705 C CA . VAL A 1 88 ? -2.949 -3.870 3.660 1.00 85.50 88 VAL A CA 1
ATOM 706 C C . VAL A 1 88 ? -4.243 -3.443 4.315 1.00 85.50 88 VAL A C 1
ATOM 708 O O . VAL A 1 88 ? -4.863 -2.466 3.896 1.00 85.50 88 VAL A O 1
ATOM 711 N N . GLY A 1 89 ? -4.643 -4.177 5.342 1.00 86.06 89 GLY A N 1
ATOM 712 C CA . GLY A 1 89 ? -5.856 -3.890 6.080 1.00 86.06 89 GLY A CA 1
ATOM 713 C C . GLY A 1 89 ? -5.993 -4.758 7.317 1.00 86.06 89 GLY A C 1
ATOM 714 O O . GLY A 1 89 ? -5.131 -5.570 7.645 1.00 86.06 89 GLY A O 1
ATOM 715 N N . CYS A 1 90 ? -7.102 -4.568 8.009 1.00 87.12 90 CYS A N 1
ATOM 716 C CA . CYS A 1 90 ? -7.541 -5.406 9.112 1.00 87.12 90 CYS A CA 1
ATOM 717 C C . CYS A 1 90 ? -9.066 -5.329 9.191 1.00 87.12 90 CYS A C 1
ATOM 719 O O . CYS A 1 90 ? -9.672 -4.404 8.645 1.00 87.12 90 CYS A O 1
ATOM 721 N N . ALA A 1 91 ? -9.677 -6.287 9.872 1.00 88.38 91 ALA A N 1
ATOM 722 C CA . ALA A 1 91 ? -11.046 -6.162 10.344 1.00 88.38 91 ALA A CA 1
ATOM 723 C C . ALA A 1 91 ? -11.058 -5.587 11.769 1.00 88.38 91 ALA A C 1
ATOM 725 O O . ALA A 1 91 ? -10.047 -5.596 12.474 1.00 88.38 91 ALA A O 1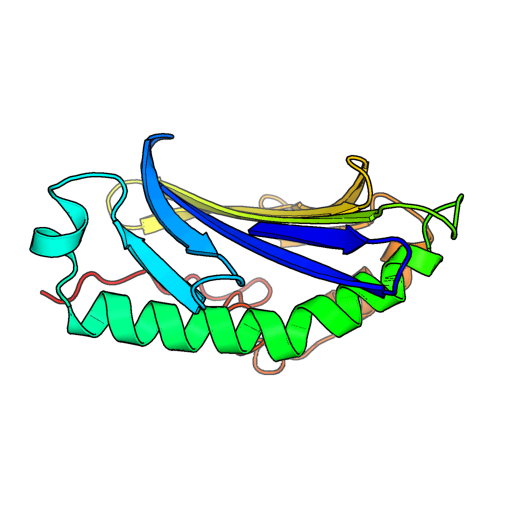
ATOM 726 N N . LEU A 1 92 ? -12.214 -5.105 12.219 1.00 85.81 92 LEU A N 1
ATOM 727 C CA . LEU A 1 92 ? -12.417 -4.683 13.603 1.00 85.81 92 LEU A CA 1
ATOM 728 C C . LEU A 1 92 ? -13.377 -5.646 14.305 1.00 85.81 92 LEU A C 1
ATOM 730 O O . LEU A 1 92 ? -14.468 -5.922 13.814 1.00 85.81 92 LEU A O 1
ATOM 734 N N . SER A 1 93 ? -12.985 -6.124 15.485 1.00 86.62 93 SER A N 1
ATOM 735 C CA . SER A 1 93 ? -13.879 -6.790 16.434 1.00 86.62 93 SER A CA 1
ATOM 736 C C . SER A 1 93 ? -14.090 -5.858 17.624 1.00 86.62 93 SER A C 1
ATOM 738 O O . SER A 1 93 ? -13.233 -5.734 18.503 1.00 86.62 93 SER A O 1
ATOM 740 N N . GLY A 1 94 ? -15.220 -5.149 17.635 1.00 89.69 94 GLY A N 1
ATOM 741 C CA . GLY A 1 94 ? -15.440 -4.040 18.562 1.00 89.69 94 GLY A CA 1
ATOM 742 C C . GLY A 1 94 ? -14.519 -2.866 18.225 1.00 89.69 94 GLY A C 1
ATOM 743 O O . GLY A 1 94 ? -14.698 -2.222 17.199 1.00 89.69 94 GLY A O 1
ATOM 744 N N . GLN A 1 95 ? -13.546 -2.575 19.090 1.00 82.38 95 GLN A N 1
ATOM 745 C CA . GLN A 1 95 ? -12.521 -1.539 18.863 1.00 82.38 95 GLN A CA 1
ATOM 746 C C . GLN A 1 95 ? -11.116 -2.129 18.667 1.00 82.38 95 GLN A C 1
ATOM 748 O O . GLN A 1 95 ? -10.135 -1.393 18.581 1.00 82.38 95 GLN A O 1
ATOM 753 N N . ALA A 1 96 ? -11.004 -3.459 18.633 1.00 80.44 96 ALA A N 1
ATOM 754 C CA . ALA A 1 96 ? -9.732 -4.143 18.475 1.00 80.44 96 ALA A CA 1
ATOM 755 C C . ALA A 1 96 ? -9.520 -4.552 17.007 1.00 80.44 96 ALA A C 1
ATOM 757 O O . ALA A 1 96 ? -10.417 -5.178 16.430 1.00 80.44 96 ALA A O 1
ATOM 758 N N . PRO A 1 97 ? -8.355 -4.247 16.407 1.00 78.12 97 PRO A N 1
ATOM 759 C CA . PRO A 1 97 ? -7.991 -4.783 15.102 1.00 78.12 97 PRO A CA 1
ATOM 760 C C . PRO A 1 97 ? -7.791 -6.300 15.177 1.00 78.12 97 PRO A C 1
ATOM 762 O O . PRO A 1 97 ? -7.141 -6.816 16.088 1.00 78.12 97 PRO A O 1
ATOM 765 N N . VAL A 1 98 ? -8.362 -7.008 14.208 1.00 84.56 98 VAL A N 1
ATOM 766 C CA . VAL A 1 98 ? -8.301 -8.464 14.024 1.00 84.56 98 VAL A CA 1
ATOM 767 C C . VAL A 1 98 ? -8.120 -8.783 12.537 1.00 84.56 98 VAL A C 1
ATOM 769 O O . VAL A 1 98 ? -8.238 -7.894 11.701 1.00 84.56 98 VAL A O 1
ATOM 772 N N . ASP A 1 99 ? -7.837 -10.044 12.202 1.00 84.56 99 ASP A N 1
ATOM 773 C CA . ASP A 1 99 ? -7.656 -10.511 10.813 1.00 84.56 99 ASP A CA 1
ATOM 774 C C . ASP A 1 99 ? -6.775 -9.575 9.959 1.00 84.56 99 ASP A C 1
ATOM 776 O O . ASP A 1 99 ? -7.239 -8.958 8.995 1.00 84.56 99 ASP A O 1
ATOM 780 N N . PRO A 1 100 ? -5.512 -9.372 10.359 1.00 83.00 100 PRO A N 1
ATOM 781 C CA . PRO A 1 100 ? -4.606 -8.526 9.610 1.00 83.00 100 PRO A CA 1
ATOM 782 C C . PRO A 1 100 ? -4.337 -9.105 8.226 1.00 83.00 100 PRO A C 1
ATOM 784 O O . PRO A 1 100 ? -4.065 -10.293 8.066 1.00 83.00 100 PRO A O 1
ATOM 787 N N . ARG A 1 101 ? -4.355 -8.238 7.223 1.00 84.94 101 ARG A N 1
ATOM 788 C CA . ARG A 1 101 ? -4.098 -8.600 5.835 1.00 84.94 101 ARG A CA 1
ATOM 789 C C . ARG A 1 101 ? -2.923 -7.811 5.338 1.00 84.94 101 ARG A C 1
ATOM 791 O O . ARG A 1 101 ? -2.896 -6.596 5.493 1.00 84.94 101 ARG A O 1
ATOM 798 N N . PHE A 1 102 ? -2.000 -8.507 4.698 1.00 87.75 102 PHE A N 1
ATOM 799 C CA . PHE A 1 102 ? -0.895 -7.902 3.989 1.00 87.75 102 PHE A CA 1
ATOM 800 C C . PHE A 1 102 ? -0.583 -8.760 2.771 1.00 87.75 102 PHE A C 1
ATOM 802 O O . PHE A 1 102 ? -0.370 -9.967 2.895 1.00 87.75 102 PHE A O 1
ATOM 809 N N . GLN A 1 103 ? -0.563 -8.145 1.596 1.00 88.88 103 GLN A N 1
ATOM 810 C CA . GLN A 1 103 ? -0.325 -8.837 0.339 1.00 88.88 103 GLN A CA 1
ATOM 811 C C . GLN A 1 103 ? 0.365 -7.909 -0.648 1.00 88.88 103 GLN A C 1
ATOM 813 O O . GLN A 1 103 ? -0.087 -6.788 -0.886 1.00 88.88 103 GLN A O 1
ATOM 818 N N . TYR A 1 104 ? 1.428 -8.420 -1.255 1.00 86.50 104 TYR A N 1
ATOM 819 C CA . TYR A 1 104 ? 2.051 -7.837 -2.428 1.00 86.50 104 TYR A CA 1
ATOM 820 C C . TYR A 1 104 ? 1.778 -8.686 -3.659 1.00 86.50 104 TYR A C 1
ATOM 822 O O . TYR A 1 104 ? 1.922 -9.913 -3.630 1.00 86.50 104 TYR A O 1
ATOM 830 N N . ALA A 1 105 ? 1.480 -8.001 -4.755 1.00 87.31 105 ALA A N 1
ATOM 831 C CA . ALA A 1 105 ? 1.324 -8.585 -6.073 1.00 87.31 105 ALA A CA 1
ATOM 832 C C . ALA A 1 105 ? 2.077 -7.759 -7.124 1.00 87.31 105 ALA A C 1
ATOM 834 O O . ALA A 1 105 ? 2.196 -6.537 -7.004 1.00 87.31 105 ALA A O 1
ATOM 835 N N . TYR A 1 106 ? 2.558 -8.436 -8.163 1.00 85.38 106 TYR A N 1
ATOM 836 C CA . TYR A 1 106 ? 3.150 -7.826 -9.351 1.00 85.38 106 TYR A CA 1
ATOM 837 C C . TYR A 1 106 ? 2.408 -8.314 -10.590 1.00 85.38 106 TYR A C 1
ATOM 839 O O . TYR A 1 106 ? 2.158 -9.511 -10.719 1.00 85.38 106 TYR A O 1
ATOM 847 N N . ASP A 1 107 ? 2.046 -7.406 -11.494 1.00 86.12 107 ASP A N 1
ATOM 848 C CA . ASP A 1 107 ? 1.345 -7.723 -12.748 1.00 86.12 107 ASP A CA 1
ATOM 849 C C . ASP A 1 107 ? 0.094 -8.598 -12.531 1.00 86.12 107 ASP A C 1
ATOM 851 O O . ASP A 1 107 ? -0.184 -9.542 -13.274 1.00 86.12 107 ASP A O 1
ATOM 855 N N . GLY A 1 108 ? -0.645 -8.305 -11.452 1.00 86.94 108 GLY A N 1
ATOM 856 C CA . GLY A 1 108 ? -1.842 -9.041 -11.036 1.00 86.94 108 GLY A CA 1
ATOM 857 C C . GLY A 1 108 ? -1.585 -10.443 -10.468 1.00 86.94 108 GLY A C 1
ATOM 858 O O . GLY A 1 108 ? -2.533 -11.206 -10.296 1.00 86.94 108 GLY A O 1
ATOM 859 N N . ARG A 1 109 ? -0.328 -10.811 -10.191 1.00 88.50 109 ARG A N 1
ATOM 860 C CA . ARG A 1 109 ? 0.061 -12.108 -9.622 1.00 88.50 109 ARG A CA 1
ATOM 861 C C . ARG A 1 109 ? 0.606 -11.948 -8.214 1.00 88.50 109 ARG A C 1
ATOM 863 O O . ARG A 1 109 ? 1.438 -11.078 -7.962 1.00 88.50 109 ARG A O 1
ATOM 870 N N . ASP A 1 110 ? 0.193 -12.841 -7.326 1.00 90.44 110 ASP A N 1
ATOM 871 C CA . ASP A 1 110 ? 0.676 -12.862 -5.949 1.00 90.44 110 ASP A CA 1
ATOM 872 C C . ASP A 1 110 ? 2.189 -13.072 -5.881 1.00 90.44 110 ASP A C 1
ATOM 874 O O . ASP A 1 110 ? 2.755 -13.921 -6.575 1.00 90.44 110 ASP A O 1
ATOM 878 N N . PHE A 1 111 ? 2.841 -12.302 -5.011 1.00 86.69 111 PHE A N 1
ATOM 879 C CA . PHE A 1 111 ? 4.276 -12.392 -4.763 1.00 86.69 111 PHE A CA 1
ATOM 880 C C . PHE A 1 111 ? 4.562 -12.883 -3.346 1.00 86.69 111 PHE A C 1
ATOM 882 O O . PHE A 1 111 ? 5.209 -13.916 -3.160 1.00 86.69 111 PHE A O 1
ATOM 889 N N . ILE A 1 112 ? 4.048 -12.168 -2.344 1.00 86.69 112 ILE A N 1
ATOM 890 C CA . ILE A 1 112 ? 4.174 -12.524 -0.930 1.00 86.69 112 ILE A CA 1
ATOM 891 C C . ILE A 1 112 ? 2.961 -12.017 -0.149 1.00 86.69 112 ILE A C 1
ATOM 893 O O . ILE A 1 112 ? 2.451 -10.931 -0.425 1.00 86.69 112 ILE A O 1
ATOM 897 N N . SER A 1 113 ? 2.510 -12.786 0.834 1.00 90.69 113 SER A N 1
ATOM 898 C CA . SER A 1 113 ? 1.411 -12.414 1.728 1.00 90.69 113 SER A CA 1
ATOM 899 C C . SER A 1 113 ? 1.695 -12.822 3.171 1.00 90.69 113 SER A C 1
ATOM 901 O O . SER A 1 113 ? 2.602 -13.611 3.437 1.00 90.69 113 SER A O 1
ATOM 903 N N . PHE A 1 114 ? 0.944 -12.257 4.112 1.00 87.12 114 PHE A N 1
ATOM 904 C CA . PHE A 1 114 ? 1.000 -12.626 5.524 1.00 87.12 114 PHE A CA 1
ATOM 905 C C . PHE A 1 114 ? -0.149 -13.576 5.874 1.00 87.12 114 PHE A C 1
ATOM 907 O O . PHE A 1 114 ? -1.312 -13.258 5.621 1.00 87.12 114 PHE A O 1
ATOM 914 N N . ASP A 1 115 ? 0.172 -14.722 6.476 1.00 86.44 115 ASP A N 1
ATOM 915 C CA . ASP A 1 115 ? -0.814 -15.638 7.046 1.00 86.44 115 ASP A CA 1
ATOM 916 C C . ASP A 1 115 ? -1.063 -15.262 8.510 1.00 86.44 115 ASP A C 1
ATOM 918 O O . ASP A 1 115 ? -0.237 -15.498 9.396 1.00 86.44 115 ASP A O 1
ATOM 922 N N . ALA A 1 116 ? -2.227 -14.667 8.765 1.00 81.62 116 ALA A N 1
ATOM 923 C CA . ALA A 1 116 ? -2.631 -14.230 10.094 1.00 81.62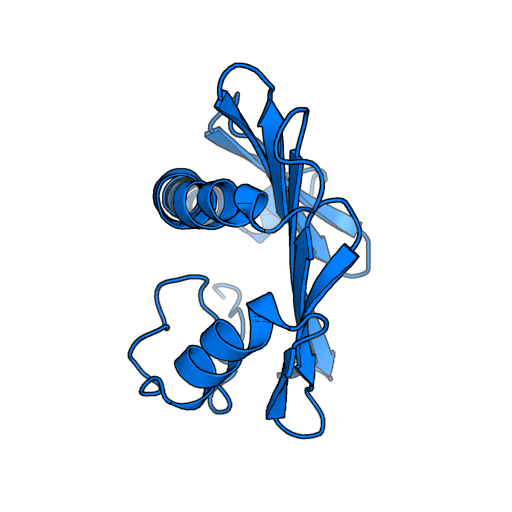 116 ALA A CA 1
ATOM 924 C C . ALA A 1 116 ? -2.819 -15.385 11.096 1.00 81.62 116 ALA A C 1
ATOM 926 O O . ALA A 1 116 ? -2.690 -15.159 12.302 1.00 81.62 116 ALA A O 1
ATOM 927 N N . GLN A 1 117 ? -3.123 -16.602 10.628 1.00 84.94 117 GLN A N 1
ATOM 928 C CA . GLN A 1 117 ? -3.376 -17.759 11.490 1.00 84.94 117 GLN A CA 1
ATOM 929 C C . GLN A 1 117 ? -2.069 -18.320 12.043 1.00 84.94 117 GLN A C 1
ATOM 931 O O . GLN A 1 117 ? -1.958 -18.578 13.242 1.00 84.94 117 GLN A O 1
ATOM 936 N N . THR A 1 118 ? -1.069 -18.480 11.179 1.00 85.12 118 THR A N 1
ATOM 937 C CA . THR A 1 118 ? 0.253 -19.000 11.557 1.00 85.12 118 THR A CA 1
ATOM 938 C C . THR A 1 118 ? 1.228 -17.903 11.974 1.00 85.12 118 THR A C 1
ATOM 940 O O . THR A 1 118 ? 2.265 -18.212 12.557 1.00 85.12 118 THR A O 1
ATOM 943 N N . ARG A 1 119 ? 0.897 -16.632 11.705 1.00 81.94 119 ARG A N 1
ATOM 944 C CA . ARG A 1 119 ? 1.764 -15.454 11.866 1.00 81.94 119 ARG A CA 1
ATOM 945 C C . ARG A 1 119 ? 3.080 -15.575 11.102 1.00 81.94 119 ARG A C 1
ATOM 947 O O . ARG A 1 119 ? 4.135 -15.199 11.607 1.00 81.94 119 ARG A O 1
ATOM 954 N N . THR A 1 120 ? 3.016 -16.108 9.889 1.00 83.31 120 THR A N 1
ATOM 955 C CA . THR A 1 120 ? 4.189 -16.301 9.032 1.00 83.31 120 THR A CA 1
ATOM 956 C C . THR A 1 120 ? 3.988 -15.66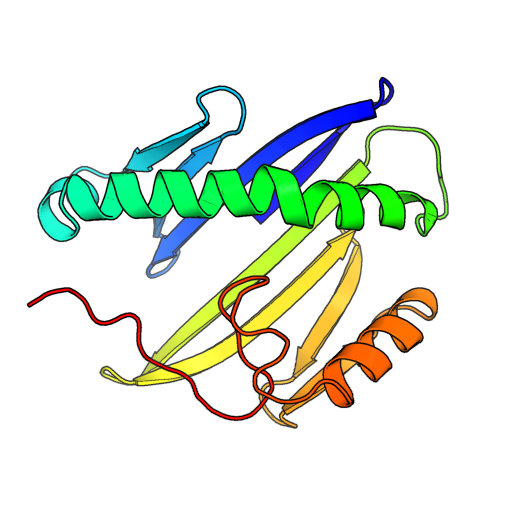5 7.668 1.00 83.31 120 THR A C 1
ATOM 958 O O . THR A 1 120 ? 2.870 -15.368 7.244 1.00 83.31 120 THR A O 1
ATOM 961 N N . TRP A 1 121 ? 5.094 -15.459 6.960 1.00 85.56 121 TRP A N 1
ATOM 962 C CA . TRP A 1 121 ? 5.063 -14.953 5.598 1.00 85.56 121 TRP A CA 1
ATOM 963 C C . TRP A 1 121 ? 4.922 -16.115 4.609 1.00 85.56 121 TRP A C 1
ATOM 965 O O . TRP A 1 121 ? 5.548 -17.172 4.746 1.00 85.56 121 TRP A O 1
ATOM 975 N N . VAL A 1 122 ? 4.111 -15.933 3.573 1.00 91.88 122 VAL A N 1
ATOM 976 C CA . VAL A 1 122 ? 3.853 -16.919 2.520 1.00 91.88 122 VAL A CA 1
ATOM 977 C C . VAL A 1 122 ? 4.387 -16.373 1.203 1.00 91.88 122 VAL A C 1
ATOM 979 O O . VAL A 1 122 ? 3.839 -15.436 0.632 1.00 91.88 122 VAL A O 1
ATOM 982 N N . ALA A 1 123 ? 5.484 -16.956 0.720 1.00 90.44 123 ALA A N 1
ATOM 983 C CA . ALA A 1 123 ? 6.037 -16.655 -0.597 1.00 90.44 123 ALA A CA 1
ATOM 984 C C . ALA A 1 123 ? 5.228 -17.403 -1.667 1.00 90.44 123 ALA A C 1
ATOM 986 O O . ALA A 1 123 ? 5.227 -18.634 -1.687 1.00 90.44 123 ALA A O 1
ATOM 987 N N . ALA A 1 124 ? 4.559 -16.672 -2.558 1.00 92.31 124 ALA A N 1
ATOM 988 C CA . ALA A 1 124 ? 3.760 -17.259 -3.636 1.00 92.31 124 ALA A CA 1
ATOM 989 C C . ALA A 1 124 ? 4.625 -17.727 -4.821 1.00 92.31 124 ALA A C 1
ATOM 991 O O . ALA A 1 124 ? 4.240 -18.624 -5.570 1.00 92.31 124 ALA A O 1
ATOM 992 N N . VAL A 1 125 ? 5.818 -17.145 -4.977 1.00 88.19 125 VAL A N 1
ATOM 993 C CA . VAL A 1 125 ? 6.777 -17.466 -6.042 1.00 88.19 125 VAL A CA 1
ATOM 994 C C . VAL A 1 125 ? 8.190 -17.641 -5.486 1.00 88.19 125 VAL A C 1
ATOM 996 O O . VAL A 1 125 ? 8.541 -17.070 -4.455 1.00 88.19 125 VAL A O 1
ATOM 999 N N . GLN A 1 126 ? 9.038 -18.404 -6.185 1.00 88.44 126 GLN A N 1
ATOM 1000 C CA . GLN A 1 126 ? 10.427 -18.651 -5.762 1.00 88.44 126 GLN A CA 1
ATOM 1001 C C . GLN A 1 126 ? 11.240 -17.363 -5.514 1.00 88.44 126 GLN A C 1
ATOM 1003 O O . GLN A 1 126 ? 11.907 -17.288 -4.482 1.00 88.44 126 GLN A O 1
ATOM 1008 N N . PRO A 1 127 ? 11.145 -16.308 -6.354 1.00 84.19 127 PRO A N 1
ATOM 1009 C CA . PRO A 1 127 ? 11.843 -15.048 -6.090 1.00 84.19 127 PRO A CA 1
ATOM 1010 C C . PRO A 1 127 ? 11.417 -14.318 -4.805 1.00 84.19 127 PRO A C 1
ATOM 1012 O O . PRO A 1 127 ? 12.141 -13.440 -4.342 1.00 84.19 127 PRO A O 1
ATOM 1015 N N . ALA A 1 128 ? 10.274 -14.668 -4.205 1.00 84.19 128 ALA A N 1
ATOM 1016 C CA . ALA A 1 128 ? 9.818 -14.087 -2.944 1.00 84.19 128 ALA A CA 1
ATOM 1017 C C . ALA A 1 128 ? 10.405 -14.785 -1.702 1.00 84.19 128 ALA A C 1
ATOM 1019 O O . ALA A 1 128 ? 10.302 -14.250 -0.600 1.00 84.19 128 ALA A O 1
ATOM 1020 N N . VAL A 1 129 ? 11.051 -15.950 -1.848 1.00 87.44 129 VAL A N 1
ATOM 1021 C CA . VAL A 1 129 ? 11.617 -16.713 -0.718 1.00 87.44 129 VAL A CA 1
ATOM 1022 C C . VAL A 1 129 ? 12.701 -15.935 0.046 1.00 87.44 129 VAL A C 1
ATOM 1024 O O . VAL A 1 129 ? 12.617 -15.896 1.274 1.00 87.44 129 VAL A O 1
ATOM 1027 N N . PRO A 1 130 ? 13.671 -15.257 -0.606 1.00 81.62 130 PRO A N 1
ATOM 1028 C CA . PRO A 1 130 ? 14.654 -14.447 0.116 1.00 81.62 130 PRO A CA 1
ATOM 1029 C C . PRO A 1 130 ? 14.016 -13.271 0.865 1.00 81.62 130 PRO A C 1
ATOM 1031 O O . PRO A 1 130 ? 14.435 -12.941 1.971 1.00 81.62 130 PRO A O 1
ATOM 1034 N N . VAL A 1 131 ? 12.970 -12.661 0.289 1.00 78.44 131 VAL A N 1
ATOM 1035 C CA . VAL A 1 131 ? 12.219 -11.566 0.928 1.00 78.44 131 VAL A CA 1
ATOM 1036 C C . VAL A 1 131 ? 11.509 -12.076 2.178 1.00 78.44 131 VAL A C 1
ATOM 1038 O O . VAL A 1 131 ? 11.664 -11.489 3.243 1.00 78.44 131 VAL A O 1
ATOM 1041 N N . LYS A 1 132 ? 10.813 -13.215 2.069 1.00 82.12 132 LYS A N 1
ATOM 1042 C CA . LYS A 1 132 ? 10.209 -13.915 3.206 1.00 82.12 132 LYS A CA 1
ATOM 1043 C C . LYS A 1 132 ? 11.228 -14.149 4.325 1.00 82.12 132 LYS A C 1
ATOM 1045 O O . LYS A 1 132 ? 10.973 -13.767 5.458 1.00 82.12 132 LYS A O 1
ATOM 1050 N N . GLN A 1 133 ? 12.381 -14.743 4.010 1.00 84.19 133 GLN A N 1
ATOM 1051 C CA . GLN A 1 133 ? 13.412 -15.039 5.011 1.00 84.19 133 GLN A CA 1
ATOM 1052 C C . GLN A 1 133 ? 13.939 -13.766 5.677 1.00 84.19 133 GLN A C 1
ATOM 1054 O O . GLN A 1 133 ? 14.117 -13.739 6.892 1.00 84.19 133 GLN A O 1
ATOM 1059 N N . SER A 1 134 ? 14.155 -12.703 4.898 1.00 78.25 134 SER A N 1
ATOM 1060 C CA . SER A 1 134 ? 14.586 -11.409 5.426 1.00 78.25 134 SER A CA 1
ATOM 1061 C C . SER A 1 134 ? 13.563 -10.825 6.397 1.00 78.25 134 SER A C 1
ATOM 1063 O O . SER A 1 134 ? 13.953 -10.331 7.447 1.00 78.25 134 SER A O 1
ATOM 1065 N N . TRP A 1 135 ? 12.270 -10.883 6.072 1.00 76.50 135 TRP A N 1
ATOM 1066 C CA . TRP A 1 135 ? 11.217 -10.345 6.934 1.00 76.50 135 TRP A CA 1
ATOM 1067 C C . TRP A 1 135 ? 10.983 -11.202 8.177 1.00 76.50 135 TRP A C 1
ATOM 1069 O O . TRP A 1 135 ? 10.763 -10.653 9.246 1.00 76.50 135 TRP A O 1
ATOM 1079 N N . GLU A 1 136 ? 11.104 -12.528 8.082 1.00 80.44 136 GLU A N 1
ATOM 1080 C CA . GLU A 1 136 ? 10.979 -13.438 9.235 1.00 80.44 136 GLU A CA 1
ATOM 1081 C C . GLU A 1 136 ? 12.180 -13.380 10.195 1.00 80.44 136 GLU A C 1
ATOM 1083 O O . GLU A 1 136 ? 12.064 -13.801 11.343 1.00 80.44 136 GLU A O 1
ATOM 1088 N N . THR A 1 137 ? 13.333 -12.880 9.741 1.00 79.25 137 THR A N 1
ATOM 1089 C CA . THR A 1 137 ? 14.560 -12.766 10.553 1.00 79.25 137 THR A CA 1
ATOM 1090 C C . THR A 1 137 ? 14.877 -11.337 10.988 1.00 79.25 137 THR A C 1
ATOM 1092 O O . THR A 1 137 ? 15.773 -11.139 11.813 1.00 79.25 137 THR A O 1
ATOM 1095 N N . ALA A 1 138 ? 14.158 -10.343 10.461 1.00 65.94 138 ALA A N 1
ATOM 1096 C CA . ALA A 1 138 ? 14.311 -8.952 10.857 1.00 65.94 138 ALA A CA 1
ATOM 1097 C C . ALA A 1 138 ? 13.887 -8.759 12.328 1.00 65.94 138 ALA A C 1
ATOM 1099 O O . ALA A 1 138 ? 12.845 -9.280 12.732 1.00 65.94 138 ALA A O 1
ATOM 1100 N N . PRO A 1 139 ? 14.654 -7.999 13.134 1.00 56.84 139 PRO A N 1
ATOM 1101 C CA . PRO A 1 139 ? 14.222 -7.596 14.470 1.00 56.84 139 PRO A CA 1
ATOM 1102 C C . PRO A 1 139 ? 12.884 -6.844 14.410 1.00 56.84 139 PRO A C 1
ATOM 1104 O O . PRO A 1 139 ? 12.688 -6.043 13.497 1.00 56.84 139 PRO A O 1
ATOM 1107 N N . ASP A 1 140 ? 12.008 -7.034 15.402 1.00 51.53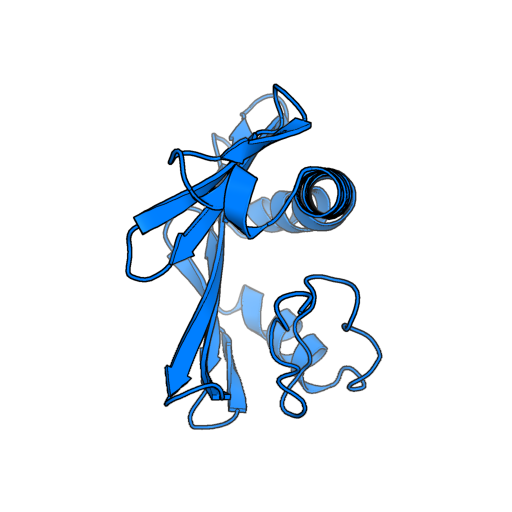 140 ASP A N 1
ATOM 1108 C CA . ASP A 1 140 ? 10.663 -6.421 15.462 1.00 51.53 140 ASP A CA 1
ATOM 1109 C C . ASP A 1 140 ? 10.662 -4.885 15.279 1.00 51.53 140 ASP A C 1
ATOM 1111 O O . ASP A 1 140 ? 9.684 -4.306 14.801 1.00 51.53 140 ASP A O 1
ATOM 1115 N N . ASP A 1 141 ? 11.772 -4.222 15.615 1.00 41.09 141 ASP A N 1
ATOM 1116 C CA . ASP A 1 141 ? 11.938 -2.768 15.528 1.00 41.09 141 ASP A CA 1
ATOM 1117 C C . ASP A 1 141 ? 12.490 -2.273 14.179 1.00 41.09 141 ASP A C 1
ATOM 1119 O O . ASP A 1 141 ? 12.408 -1.081 13.889 1.00 41.09 141 ASP A O 1
ATOM 1123 N N . ALA A 1 142 ? 13.046 -3.159 13.346 1.00 41.50 142 ALA A N 1
ATOM 1124 C CA . ALA A 1 142 ? 13.754 -2.778 12.121 1.00 41.50 142 ALA A CA 1
ATOM 1125 C C . ALA A 1 142 ? 12.822 -2.319 10.981 1.00 41.50 142 ALA A C 1
ATOM 1127 O O . ALA A 1 142 ? 13.283 -1.649 10.062 1.00 41.50 142 ALA A O 1
ATOM 1128 N N . ASP A 1 143 ? 11.523 -2.633 11.061 1.00 41.50 143 ASP A N 1
ATOM 1129 C CA . ASP A 1 143 ? 10.552 -2.405 9.978 1.00 41.50 143 ASP A CA 1
ATOM 1130 C C . ASP A 1 143 ? 9.341 -1.538 10.367 1.00 41.50 143 ASP A C 1
ATOM 1132 O O . ASP A 1 143 ? 8.406 -1.378 9.576 1.00 41.50 143 ASP A O 1
ATOM 1136 N N . ARG A 1 144 ? 9.359 -0.894 11.548 1.00 42.06 144 ARG A N 1
ATOM 1137 C CA . ARG A 1 144 ? 8.271 0.017 11.976 1.00 42.06 144 ARG A CA 1
ATOM 1138 C C . ARG A 1 144 ? 8.008 1.152 10.978 1.00 42.06 144 ARG A C 1
ATOM 1140 O O . ARG A 1 144 ? 6.869 1.602 10.873 1.00 42.06 144 ARG A O 1
ATOM 1147 N N . ASP A 1 145 ? 9.019 1.542 10.206 1.00 39.81 145 ASP A N 1
ATOM 1148 C CA . ASP A 1 145 ? 8.981 2.728 9.347 1.00 39.81 145 ASP A CA 1
ATOM 1149 C C . ASP A 1 145 ? 8.826 2.440 7.852 1.00 39.81 145 ASP A C 1
ATOM 1151 O O . ASP A 1 145 ? 8.679 3.376 7.067 1.00 39.81 145 ASP A O 1
ATOM 1155 N N . GLN A 1 146 ? 8.803 1.173 7.424 1.00 41.91 146 GLN A N 1
ATOM 1156 C CA . GLN A 1 146 ? 8.690 0.895 5.994 1.00 41.91 146 GLN A CA 1
ATOM 1157 C C . GLN A 1 146 ? 7.240 1.068 5.498 1.00 41.91 146 GLN A C 1
ATOM 1159 O O . GLN A 1 146 ? 6.984 1.792 4.538 1.00 41.91 146 GLN A O 1
ATOM 1164 N N . LEU A 1 147 ? 6.242 0.566 6.233 1.00 44.38 147 LEU A N 1
ATOM 1165 C CA . LEU A 1 147 ? 4.813 0.780 5.922 1.00 44.38 147 LEU A CA 1
ATOM 1166 C C . LEU A 1 147 ? 3.911 0.960 7.153 1.00 44.38 147 LEU A C 1
ATOM 1168 O O . LEU A 1 147 ? 2.692 1.037 7.010 1.00 44.38 147 LEU A O 1
ATOM 1172 N N . GLY A 1 148 ? 4.484 1.024 8.359 1.00 39.62 148 GLY A N 1
ATOM 1173 C CA . GLY A 1 148 ? 3.713 1.035 9.604 1.00 39.62 148 GLY A CA 1
ATOM 1174 C C . GLY A 1 148 ? 3.116 -0.325 9.993 1.00 39.62 148 GLY A C 1
ATOM 1175 O O . GLY A 1 148 ? 2.117 -0.353 10.710 1.00 39.62 148 GLY A O 1
ATOM 1176 N N . PHE A 1 149 ? 3.701 -1.446 9.554 1.00 42.28 149 PHE A N 1
ATOM 1177 C CA . PHE A 1 149 ? 3.256 -2.794 9.936 1.00 42.28 149 PHE A CA 1
ATOM 1178 C C . PHE A 1 149 ? 4.395 -3.559 10.626 1.00 42.28 149 PHE A C 1
ATOM 1180 O O . PHE A 1 149 ? 5.386 -3.863 9.967 1.00 42.28 149 PHE A O 1
ATOM 1187 N N . PRO A 1 150 ? 4.292 -3.868 11.933 1.00 34.84 150 PRO A N 1
ATOM 1188 C CA . PRO A 1 150 ? 5.281 -4.694 12.613 1.00 34.84 150 PRO A CA 1
ATOM 1189 C C . PRO A 1 150 ? 5.111 -6.170 12.246 1.00 34.84 150 PRO A C 1
ATOM 1191 O O . PRO A 1 150 ? 3.992 -6.666 12.084 1.00 34.84 150 PRO A O 1
ATOM 1194 N N . ASN A 1 151 ? 6.228 -6.895 12.207 1.00 34.50 151 ASN A N 1
ATOM 1195 C CA . ASN A 1 151 ? 6.215 -8.349 12.279 1.00 34.50 151 ASN A CA 1
ATOM 1196 C C . ASN A 1 151 ? 5.466 -8.802 13.546 1.00 34.50 151 ASN A C 1
ATOM 1198 O O . ASN A 1 151 ? 5.715 -8.306 14.641 1.00 34.50 151 ASN A O 1
ATOM 1202 N N . GLY A 1 152 ? 4.524 -9.735 13.385 1.00 36.47 152 GLY A N 1
ATOM 1203 C CA . GLY A 1 152 ? 4.145 -10.759 14.371 1.00 36.47 152 GLY A CA 1
ATOM 1204 C C . GLY A 1 152 ? 3.668 -10.395 15.793 1.00 36.47 152 GLY A C 1
ATOM 1205 O O . GLY A 1 152 ? 3.250 -11.323 16.494 1.00 36.47 152 GLY A O 1
ATOM 1206 N N . GLY A 1 153 ? 3.683 -9.136 16.253 1.00 29.78 153 GLY A N 1
ATOM 1207 C CA . GLY A 1 153 ? 3.689 -8.869 17.703 1.00 29.78 153 GLY A CA 1
ATOM 1208 C C . GLY A 1 153 ? 2.862 -7.711 18.270 1.00 29.78 153 GLY A C 1
ATOM 1209 O O . GLY A 1 153 ? 2.429 -7.822 19.415 1.00 29.78 153 GLY A O 1
ATOM 1210 N N . ALA A 1 154 ? 2.585 -6.621 17.545 1.00 28.09 154 ALA A N 1
ATOM 1211 C CA . ALA A 1 154 ? 1.915 -5.462 18.156 1.00 28.09 154 ALA A CA 1
ATOM 1212 C C . ALA A 1 154 ? 1.040 -4.672 17.173 1.00 28.09 154 ALA A C 1
ATOM 1214 O O . ALA A 1 154 ? 1.476 -3.712 16.545 1.00 28.09 154 ALA A O 1
ATOM 1215 N N . TRP A 1 155 ? -0.236 -5.046 17.092 1.00 39.12 155 TRP A N 1
ATOM 1216 C CA . TRP A 1 155 ? -1.279 -4.246 16.451 1.00 39.12 155 TRP A CA 1
ATOM 1217 C C . TRP A 1 155 ? -1.570 -3.022 17.322 1.00 39.12 155 TRP A C 1
ATOM 1219 O O . TRP A 1 155 ? -2.374 -3.095 18.251 1.00 39.12 155 TRP A O 1
ATOM 1229 N N . LEU A 1 156 ? -0.900 -1.893 17.082 1.00 28.25 156 LEU A N 1
ATOM 1230 C CA . LEU A 1 156 ? -1.361 -0.637 17.668 1.00 28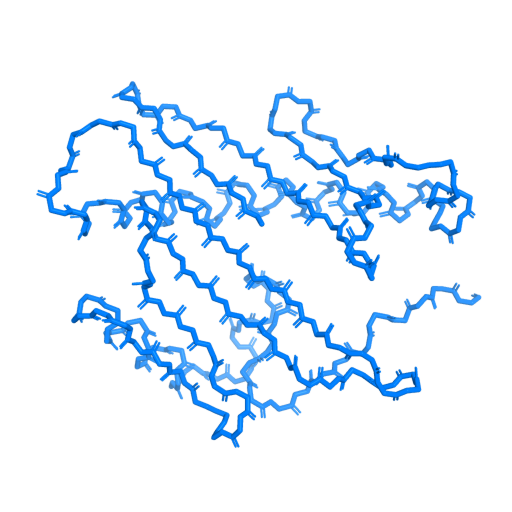.25 156 LEU A CA 1
ATOM 1231 C C . LEU A 1 156 ? -2.577 -0.154 16.862 1.00 28.25 156 LEU A C 1
ATOM 1233 O O . LEU A 1 156 ? -2.484 -0.034 15.640 1.00 28.25 156 LEU A O 1
ATOM 1237 N N . PRO A 1 157 ? -3.728 0.090 17.513 1.00 31.41 157 PRO A N 1
ATOM 1238 C CA . PRO A 1 157 ? -4.919 0.549 16.824 1.00 31.41 157 PRO A CA 1
ATOM 1239 C C . PRO A 1 157 ? -4.646 1.926 16.221 1.00 31.41 157 PRO A C 1
ATOM 1241 O O . PRO A 1 157 ? -4.016 2.775 16.858 1.00 31.41 157 PRO A O 1
ATOM 1244 N N . MET A 1 158 ? -5.174 2.157 15.019 1.00 29.27 158 MET A N 1
ATOM 1245 C CA . MET A 1 158 ? -5.474 3.501 14.538 1.00 29.27 158 MET A CA 1
ATOM 1246 C C . MET A 1 158 ? -6.393 4.156 15.578 1.00 29.27 158 MET A C 1
ATOM 1248 O O . MET A 1 158 ? -7.608 4.001 15.529 1.00 29.27 158 MET A O 1
ATOM 1252 N N . ARG A 1 159 ? -5.818 4.810 16.592 1.00 24.81 159 ARG A N 1
ATOM 1253 C CA . ARG A 1 159 ? -6.582 5.652 17.508 1.00 24.81 159 ARG A CA 1
ATOM 1254 C C . ARG A 1 159 ? -7.045 6.851 16.698 1.00 24.81 159 ARG A C 1
ATOM 1256 O O . ARG A 1 159 ? -6.212 7.626 16.232 1.00 24.81 159 ARG A O 1
ATOM 1263 N N . SER A 1 160 ? -8.357 7.005 16.556 1.00 22.70 160 SER A N 1
ATOM 1264 C CA . SER A 1 160 ? -8.936 8.322 16.316 1.00 22.70 160 SER A CA 1
ATOM 1265 C C . SER A 1 160 ? -8.406 9.276 17.393 1.00 22.70 160 SER A C 1
ATOM 1267 O O . SER A 1 160 ? -8.365 8.879 18.566 1.00 22.70 160 SER A O 1
ATOM 1269 N N . PRO A 1 161 ? -7.979 10.500 17.045 1.00 29.17 161 PRO A N 1
ATOM 1270 C CA . PRO A 1 161 ? -7.837 11.546 18.043 1.00 29.17 161 PRO A CA 1
ATOM 1271 C C . PRO A 1 161 ? -9.229 11.761 18.645 1.00 29.17 161 PRO A C 1
ATOM 1273 O O . PRO A 1 161 ? -10.181 12.035 17.914 1.00 29.17 161 PRO A O 1
ATOM 1276 N N . GLY A 1 162 ? -9.357 11.508 19.946 1.00 28.66 162 GLY A N 1
ATOM 1277 C CA . GLY A 1 162 ? -10.500 11.963 20.735 1.00 28.66 162 GLY A CA 1
ATOM 1278 C C . GLY A 1 162 ? -10.297 13.394 21.197 1.00 28.66 162 GLY A C 1
ATOM 1279 O O . GLY A 1 162 ? -9.127 13.844 21.195 1.00 28.66 162 GLY A O 1
#

Foldseek 3Di:
DKWKQFQVRDIKDKDFDDDPNHTQWIAIPVVLFIDGPDDCCCVQQHPVNRVVVSVLVVVLVVPPVVVVLVCCCVPPDNGGMKMKDWDWDFDDDPQDTHDTWTWIDIPPHTAKIADRVVLAIDGPDPVCVVVRVCLVPDDQPPCCRNNNDGRDDDDDGPDRDD

Radius of gyration: 16.56 Å; chains: 1; bounding box: 33×38×42 Å

InterPro domains:
  IPR011161 MHC class I-like antigen recognition-like [PF00129] (8-141)
  IPR011162 MHC classes I/II-like antigen recognition protein [SSF54452] (8-142)
  IPR037055 MHC class I-like antigen recognition-like superfamily [G3DSA:3.30.500.10] (1-147)
  IPR050208 Antigen-presenting and immune regulatory MHC class I-related [PTHR16675] (2-144)

Sequence (162 aa):
VTAITQEDGTYHFIMITSVDDVQILYYRSDTREVRPTQEWPEQALGAEYLLAKTQQFWGHEETHFPALSARSQLSPSPTGIHTAQLHVGCALSGQAPVDPRFQYAYDGRDFISFDAQTRTWVAAVQPAVPVK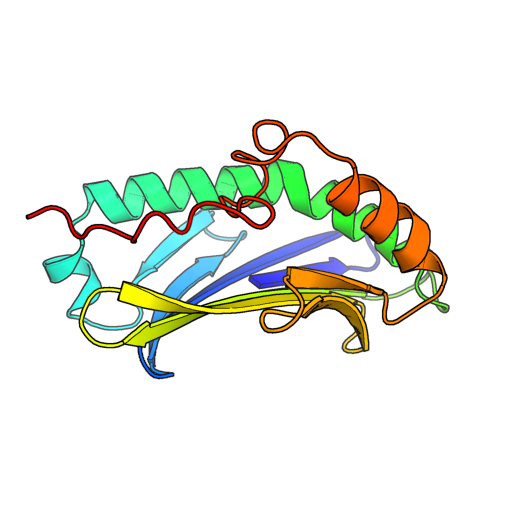QSWETAPDDADRDQLGFPNGGAWLPMRSPG

Secondary structure (DSSP, 8-state):
-EEEE-TTS-EEEEEEEEETTEEEEEEETTTTEEEESSSHHHHHH-HHHHHHHHHHHHHHHHHTHHHHHHGGGGSS--SS-EEEEEEEEEEEETTEEEEEEEEEEETTEEEEEEETTTTEEEESSGGGHHHHHHHHHS-TTTTTTTSS--SSS-----PPP-

pLDDT: mean 76.38, std 19.03, range [22.7, 94.25]

Organism: NCBI:txid2587831